Protein AF-A0A8D8KVS3-F1 (afdb_monomer)

Radius of gyration: 16.97 Å; Cα contacts (8 Å, |Δi|>4): 76; c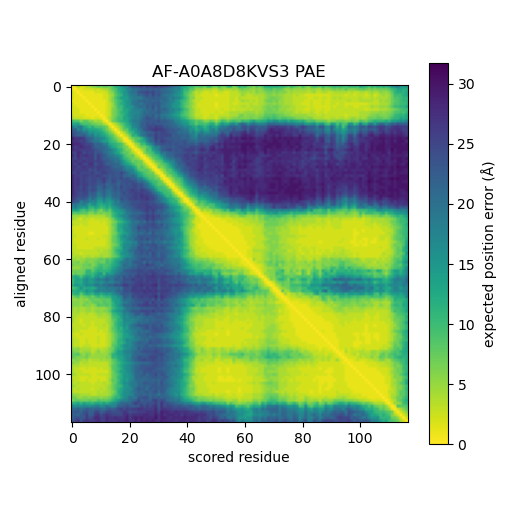hains: 1; bounding box: 50×28×35 Å

Sequence (117 aa):
RALFTDTLNKATQGYIAHTPLRMITSLTLKSKDAQSRLTRPDEGPAHKALLLLMVRLIHADPMLLLNSLGKAGHEVQSSTLELINGLVSLVHQPTMPDVAQEAMEALLALHSPDKIE

Organism: Culex pipiens (NCBI:txid7175)

Mean predicted aligned error: 12.6 Å

Structure (mmCIF, N/CA/C/O backbone):
data_AF-A0A8D8KVS3-F1
#
_entry.id   AF-A0A8D8KVS3-F1
#
loop_
_atom_site.group_PDB
_atom_site.id
_atom_site.type_symbol
_atom_site.label_atom_id
_atom_site.label_alt_id
_atom_site.label_comp_id
_atom_site.label_asym_id
_atom_site.label_entity_id
_atom_site.label_seq_id
_atom_site.pdbx_PDB_ins_code
_atom_site.Cartn_x
_atom_site.Cartn_y
_atom_site.Cartn_z
_atom_site.occupancy
_atom_site.B_iso_or_equiv
_atom_site.auth_seq_id
_atom_site.auth_comp_id
_atom_site.auth_asym_id
_atom_site.auth_atom_id
_atom_site.pdbx_PDB_model_num
ATOM 1 N N . ARG A 1 1 ? 1.134 -4.647 9.163 1.00 69.19 1 ARG A N 1
ATOM 2 C CA . ARG A 1 1 ? 1.734 -3.292 9.050 1.00 69.19 1 ARG A CA 1
ATOM 3 C C . ARG A 1 1 ? 3.177 -3.320 8.540 1.00 69.19 1 ARG A C 1
ATOM 5 O O . ARG A 1 1 ? 3.366 -2.986 7.385 1.00 69.19 1 ARG A O 1
ATOM 12 N N . ALA A 1 2 ? 4.168 -3.783 9.318 1.00 77.12 2 ALA A N 1
ATOM 13 C CA . ALA A 1 2 ? 5.589 -3.732 8.922 1.00 77.12 2 ALA A CA 1
ATOM 14 C C . ALA A 1 2 ? 5.891 -4.375 7.554 1.00 77.12 2 ALA A C 1
ATOM 16 O O . ALA A 1 2 ? 6.601 -3.785 6.750 1.00 77.12 2 ALA A O 1
ATOM 17 N N . LEU A 1 3 ? 5.277 -5.528 7.262 1.00 83.81 3 LEU A N 1
ATOM 18 C CA . LEU A 1 3 ? 5.422 -6.210 5.972 1.00 83.81 3 LEU A CA 1
ATOM 19 C C . LEU A 1 3 ? 4.944 -5.357 4.786 1.00 83.81 3 LEU A C 1
ATOM 21 O O . LEU A 1 3 ? 5.575 -5.366 3.737 1.00 83.81 3 LEU A O 1
ATOM 25 N N . PHE A 1 4 ? 3.850 -4.609 4.953 1.00 84.62 4 PHE A N 1
ATOM 26 C CA . PHE A 1 4 ? 3.303 -3.760 3.893 1.00 84.62 4 PHE A CA 1
ATOM 27 C C . PHE A 1 4 ? 4.261 -2.608 3.593 1.00 84.62 4 PHE A C 1
ATOM 29 O O . PHE A 1 4 ? 4.645 -2.411 2.447 1.00 84.62 4 PHE A O 1
ATOM 36 N N . THR A 1 5 ? 4.716 -1.906 4.633 1.00 84.44 5 THR A N 1
ATOM 37 C CA . THR A 1 5 ? 5.677 -0.804 4.506 1.00 84.44 5 THR A CA 1
ATOM 38 C C . THR A 1 5 ? 7.014 -1.273 3.927 1.00 84.44 5 THR A C 1
ATOM 40 O O . THR A 1 5 ? 7.584 -0.604 3.070 1.00 84.44 5 THR A O 1
ATOM 43 N N . ASP A 1 6 ? 7.517 -2.431 4.357 1.00 85.44 6 ASP A N 1
ATOM 44 C CA . ASP A 1 6 ? 8.755 -3.013 3.834 1.00 85.44 6 ASP A CA 1
ATOM 45 C C . ASP A 1 6 ? 8.617 -3.410 2.354 1.00 85.44 6 ASP A C 1
ATOM 47 O O . ASP A 1 6 ? 9.460 -3.040 1.537 1.00 85.44 6 ASP A O 1
ATOM 51 N N . THR A 1 7 ? 7.512 -4.064 1.982 1.00 86.19 7 THR A N 1
ATOM 52 C CA . THR A 1 7 ? 7.235 -4.448 0.588 1.00 86.19 7 THR A CA 1
ATOM 53 C C . THR A 1 7 ? 7.063 -3.220 -0.303 1.00 86.19 7 THR A C 1
ATOM 55 O O . THR A 1 7 ? 7.649 -3.168 -1.383 1.00 86.19 7 THR A O 1
ATOM 58 N N . LEU A 1 8 ? 6.334 -2.201 0.164 1.00 85.50 8 LEU A N 1
ATOM 59 C CA . LEU A 1 8 ? 6.196 -0.907 -0.506 1.00 85.50 8 LEU A CA 1
ATOM 60 C C . LEU A 1 8 ? 7.569 -0.274 -0.763 1.00 85.50 8 LEU A C 1
ATOM 62 O O . LEU A 1 8 ? 7.895 0.076 -1.897 1.00 85.50 8 LEU A O 1
ATOM 66 N N . ASN A 1 9 ? 8.415 -0.183 0.264 1.00 86.69 9 ASN A N 1
ATOM 67 C CA . ASN A 1 9 ? 9.759 0.375 0.134 1.00 86.69 9 ASN A CA 1
ATOM 68 C C . ASN A 1 9 ? 10.620 -0.419 -0.857 1.00 86.69 9 ASN A C 1
ATOM 70 O O . ASN A 1 9 ? 11.321 0.174 -1.669 1.00 86.69 9 ASN A O 1
ATOM 74 N N . LYS A 1 10 ? 10.563 -1.753 -0.849 1.00 85.94 10 LYS A N 1
ATOM 75 C CA . LYS A 1 10 ? 11.339 -2.581 -1.789 1.00 85.94 10 LYS A CA 1
ATOM 76 C C . LYS A 1 10 ? 10.825 -2.490 -3.226 1.00 85.94 10 LYS A C 1
ATOM 78 O O . LYS A 1 10 ? 11.629 -2.368 -4.147 1.00 85.94 10 LYS A O 1
ATOM 83 N N . ALA A 1 11 ? 9.506 -2.482 -3.421 1.00 81.19 11 ALA A N 1
ATOM 84 C CA . ALA A 1 11 ? 8.879 -2.339 -4.736 1.00 81.19 11 ALA A CA 1
ATOM 85 C C . ALA A 1 11 ? 9.176 -0.971 -5.379 1.00 81.19 11 ALA A C 1
ATOM 87 O O . ALA A 1 11 ? 9.257 -0.860 -6.603 1.00 81.19 11 ALA A O 1
ATOM 88 N N . THR A 1 12 ? 9.383 0.062 -4.556 1.00 79.88 12 THR A N 1
ATOM 89 C CA . THR A 1 12 ? 9.726 1.422 -4.997 1.00 79.88 12 THR A CA 1
ATOM 90 C C . THR A 1 12 ? 11.239 1.657 -5.114 1.00 79.88 12 THR A C 1
ATOM 92 O O . THR A 1 12 ? 11.674 2.417 -5.980 1.00 79.88 12 THR A O 1
ATOM 95 N N . GLN A 1 13 ? 12.069 0.956 -4.330 1.00 72.38 13 GLN A N 1
ATOM 96 C CA . GLN A 1 13 ? 13.537 1.058 -4.359 1.00 72.38 13 GLN A CA 1
ATOM 97 C C . GLN A 1 13 ? 14.176 0.641 -5.689 1.00 72.38 13 GLN A C 1
ATOM 99 O O . GLN A 1 13 ? 15.222 1.190 -6.037 1.00 72.38 13 GLN A O 1
ATOM 104 N N . GLY A 1 14 ? 13.546 -0.244 -6.471 1.00 59.78 14 GLY A N 1
ATOM 105 C CA . GLY A 1 14 ? 14.016 -0.597 -7.820 1.00 59.78 14 GLY A CA 1
ATOM 106 C C . GLY A 1 14 ? 14.124 0.599 -8.781 1.00 59.78 14 GLY A C 1
ATOM 107 O O . GLY A 1 14 ? 14.815 0.519 -9.790 1.00 59.78 14 GLY A O 1
ATOM 108 N N . TYR A 1 15 ? 13.488 1.729 -8.452 1.00 51.50 15 TYR A N 1
ATOM 109 C CA . TYR A 1 15 ? 13.544 2.977 -9.216 1.00 51.50 15 TYR A CA 1
ATOM 110 C C . TYR A 1 15 ? 14.625 3.959 -8.716 1.00 51.50 15 TYR A C 1
ATOM 112 O O . TYR A 1 15 ? 15.167 4.752 -9.487 1.00 51.50 15 TYR A O 1
ATOM 120 N N . ILE A 1 16 ? 14.996 3.895 -7.431 1.00 47.84 16 ILE A N 1
ATOM 121 C CA . ILE A 1 16 ? 15.901 4.873 -6.793 1.00 47.84 16 ILE A CA 1
ATOM 122 C C . ILE A 1 16 ? 17.367 4.669 -7.228 1.00 47.84 16 ILE A C 1
ATOM 124 O O . ILE A 1 16 ? 18.187 5.573 -7.091 1.00 47.84 16 ILE A O 1
ATOM 128 N N . ALA A 1 17 ? 17.702 3.534 -7.851 1.00 44.06 17 ALA A N 1
ATOM 129 C CA . ALA A 1 17 ? 19.046 3.273 -8.372 1.00 44.06 17 ALA A CA 1
ATOM 130 C C . ALA A 1 17 ? 19.480 4.208 -9.527 1.00 44.06 17 ALA A C 1
ATOM 132 O O . ALA A 1 17 ? 20.671 4.268 -9.828 1.00 44.06 17 ALA A O 1
ATOM 133 N N . HIS A 1 18 ? 18.560 4.960 -10.151 1.00 42.38 18 HIS A N 1
ATOM 134 C CA . HIS A 1 18 ? 18.868 5.795 -11.323 1.00 42.38 18 HIS A CA 1
ATOM 135 C C . HIS A 1 18 ? 18.574 7.293 -11.183 1.00 42.38 18 HIS A C 1
ATOM 137 O O . HIS A 1 18 ? 18.661 8.011 -12.176 1.00 42.38 18 HIS A O 1
ATOM 143 N N . THR A 1 19 ? 18.306 7.813 -9.979 1.00 34.62 19 THR A N 1
ATOM 144 C CA . THR A 1 19 ? 18.176 9.273 -9.803 1.00 34.62 19 THR A CA 1
ATOM 145 C C . THR A 1 19 ? 19.326 9.813 -8.950 1.00 34.62 19 THR A C 1
ATOM 147 O O . THR A 1 19 ? 19.287 9.668 -7.728 1.00 34.62 19 THR A O 1
ATOM 150 N N . PRO A 1 20 ? 20.360 10.455 -9.529 1.00 44.62 20 PRO A N 1
ATOM 151 C CA . PRO A 1 20 ? 21.383 11.122 -8.742 1.00 44.62 20 PRO A CA 1
ATOM 152 C C . PRO A 1 20 ? 20.841 12.482 -8.298 1.00 44.62 20 PRO A C 1
ATOM 154 O O . PRO A 1 20 ? 21.242 13.508 -8.835 1.00 44.62 20 PRO A O 1
ATOM 157 N N . LEU A 1 21 ? 19.900 12.527 -7.350 1.00 43.59 21 LEU A N 1
ATOM 158 C CA . LEU A 1 21 ? 19.459 13.805 -6.796 1.00 43.59 21 LEU A CA 1
ATOM 159 C C . LEU A 1 21 ? 19.287 13.782 -5.279 1.00 43.59 21 LEU A C 1
ATOM 161 O O . LEU A 1 21 ? 18.404 13.138 -4.725 1.00 43.59 21 LEU A O 1
ATOM 165 N N . ARG A 1 22 ? 20.129 14.637 -4.684 1.00 42.03 22 ARG A N 1
ATOM 166 C CA . ARG A 1 22 ? 20.227 15.096 -3.295 1.00 42.03 22 ARG A CA 1
ATOM 167 C C . ARG A 1 22 ? 20.959 14.156 -2.341 1.00 42.03 22 ARG A C 1
ATOM 169 O O . ARG A 1 22 ? 20.378 13.411 -1.564 1.00 42.03 22 ARG A O 1
ATOM 176 N N . MET A 1 23 ? 22.286 14.331 -2.341 1.00 39.56 23 MET A N 1
ATOM 177 C CA . MET A 1 23 ? 23.094 14.227 -1.126 1.00 39.56 23 MET A CA 1
ATOM 178 C C . MET A 1 23 ? 22.387 14.971 0.010 1.00 39.56 23 MET A C 1
ATOM 180 O O . MET A 1 23 ? 22.253 16.193 -0.038 1.00 39.56 23 MET A O 1
ATOM 184 N N . ILE A 1 24 ? 21.978 14.236 1.035 1.00 46.53 24 ILE A N 1
ATOM 185 C CA . ILE A 1 24 ? 21.757 14.799 2.359 1.00 46.53 24 ILE A CA 1
ATOM 186 C C . ILE A 1 24 ? 22.814 14.145 3.241 1.00 46.53 24 ILE A C 1
ATOM 188 O O . ILE A 1 24 ? 22.778 12.943 3.499 1.00 46.53 24 ILE A O 1
ATOM 192 N N . THR A 1 25 ? 23.822 14.923 3.621 1.00 36.91 25 THR A N 1
ATOM 193 C CA . THR A 1 25 ? 24.892 14.492 4.519 1.00 36.91 25 THR A CA 1
ATOM 194 C C . THR A 1 25 ? 24.325 14.425 5.936 1.00 36.91 25 THR A C 1
ATOM 196 O O . THR A 1 25 ? 24.315 15.422 6.651 1.00 36.91 25 THR A O 1
ATOM 199 N N . SER A 1 26 ? 23.812 13.265 6.344 1.00 39.84 26 SER A N 1
ATOM 200 C CA . SER A 1 26 ? 23.397 13.022 7.729 1.00 39.84 26 SER A CA 1
ATOM 201 C C . SER A 1 26 ? 24.541 12.370 8.508 1.00 39.84 26 SER A C 1
ATOM 203 O O . SER A 1 26 ? 25.033 11.299 8.152 1.00 39.84 26 SER A O 1
ATOM 205 N N . LEU A 1 27 ? 24.983 13.041 9.571 1.00 31.72 27 LEU A N 1
ATOM 206 C CA . LEU A 1 27 ? 26.026 12.576 10.480 1.00 31.72 27 LEU A CA 1
ATOM 207 C C . LEU A 1 27 ? 25.498 11.460 11.409 1.00 31.72 27 LEU A C 1
ATOM 209 O O . LEU A 1 27 ? 24.624 11.694 12.233 1.00 31.72 27 LEU A O 1
ATOM 213 N N . THR A 1 28 ? 26.102 10.275 11.256 1.00 41.69 28 THR A N 1
ATOM 214 C CA . THR A 1 28 ? 26.378 9.194 12.235 1.00 41.69 28 THR A CA 1
ATOM 215 C C . THR A 1 28 ? 25.251 8.558 13.065 1.00 41.69 28 THR A C 1
ATOM 217 O O . THR A 1 28 ? 24.704 9.189 13.955 1.00 41.69 28 THR A O 1
ATOM 220 N N . LEU A 1 29 ? 25.106 7.229 12.934 1.00 31.02 29 LEU A N 1
ATOM 221 C CA . LEU A 1 29 ? 25.323 6.235 14.006 1.00 31.02 29 LEU A CA 1
ATOM 222 C C . LEU A 1 29 ? 25.604 4.867 13.347 1.00 31.02 29 LEU A C 1
ATOM 224 O O . LEU A 1 29 ? 24.849 4.402 12.498 1.00 31.02 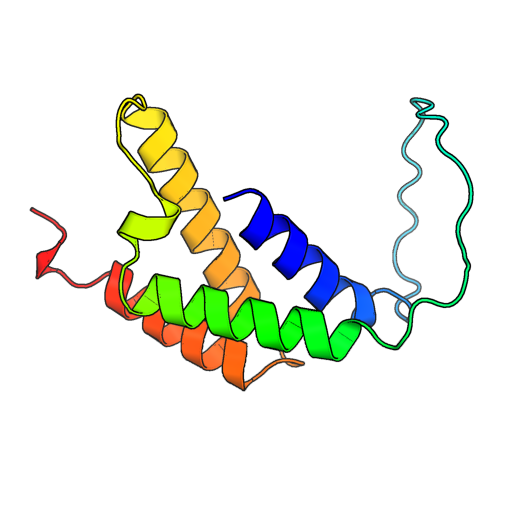29 LEU A O 1
ATOM 228 N N . LYS A 1 30 ? 26.744 4.248 13.680 1.00 38.44 30 LYS A N 1
ATOM 229 C CA . LYS A 1 30 ? 27.172 2.947 13.143 1.00 38.44 30 LYS A CA 1
ATOM 230 C C . LYS A 1 30 ? 26.178 1.851 13.543 1.00 38.44 30 LYS A C 1
ATOM 232 O O . LYS A 1 30 ? 26.155 1.472 14.708 1.00 38.44 30 LYS A O 1
ATOM 237 N N . SER A 1 31 ? 25.487 1.263 12.569 1.00 32.56 31 SER A N 1
ATOM 238 C CA . SER A 1 31 ? 25.086 -0.142 12.653 1.00 32.56 31 SER A CA 1
ATOM 239 C C . SER A 1 31 ? 25.961 -0.929 11.686 1.00 32.56 31 SER A C 1
ATOM 241 O O . SER A 1 31 ? 25.939 -0.715 10.473 1.00 32.56 31 SER A O 1
ATOM 243 N N . LYS A 1 32 ? 26.844 -1.747 12.253 1.00 46.12 32 LYS A N 1
ATOM 244 C CA . LYS A 1 32 ? 27.679 -2.691 11.525 1.00 46.12 32 LYS A CA 1
ATOM 245 C C . LYS A 1 32 ? 26.815 -3.916 11.289 1.00 46.12 32 LYS A C 1
ATOM 247 O O . LYS A 1 32 ? 26.686 -4.705 12.208 1.00 46.12 32 LYS A O 1
ATOM 252 N N . ASP A 1 33 ? 26.318 -4.080 10.071 1.00 37.59 33 ASP A N 1
ATOM 253 C CA . ASP A 1 33 ? 26.081 -5.408 9.526 1.00 37.59 33 ASP A CA 1
ATOM 254 C C . ASP A 1 33 ? 26.454 -5.472 8.051 1.00 37.59 33 ASP A C 1
ATOM 256 O O . ASP A 1 33 ? 26.347 -4.522 7.274 1.00 37.59 33 ASP A O 1
ATOM 260 N N . ALA A 1 34 ? 27.043 -6.613 7.744 1.00 36.69 34 ALA A N 1
ATOM 261 C CA . ALA A 1 34 ? 27.853 -6.911 6.595 1.00 36.69 34 ALA A CA 1
ATOM 262 C C . ALA A 1 34 ? 27.068 -6.877 5.275 1.00 36.69 34 ALA A C 1
ATOM 264 O O . ALA A 1 34 ? 26.007 -7.471 5.126 1.00 36.69 34 ALA A O 1
ATOM 265 N N . GLN A 1 35 ? 27.662 -6.215 4.283 1.00 43.66 35 GLN A N 1
ATOM 266 C CA . GLN A 1 35 ? 28.065 -6.853 3.029 1.00 43.66 35 GLN A CA 1
ATOM 267 C C . GLN A 1 35 ? 27.172 -8.021 2.559 1.00 43.66 35 GLN A C 1
ATOM 269 O O . GLN A 1 35 ? 27.416 -9.175 2.886 1.00 43.66 35 GLN A O 1
ATOM 274 N N . SER A 1 36 ? 26.217 -7.735 1.674 1.00 39.09 36 SER A N 1
ATOM 275 C CA . SER A 1 36 ? 25.871 -8.679 0.607 1.00 39.09 36 SER A CA 1
ATOM 276 C C . SER A 1 36 ? 25.297 -7.934 -0.595 1.00 39.09 36 SER A C 1
ATOM 278 O O . SER A 1 36 ? 24.096 -7.900 -0.846 1.00 39.09 36 SER A O 1
ATOM 280 N N . ARG A 1 37 ? 26.207 -7.314 -1.358 1.0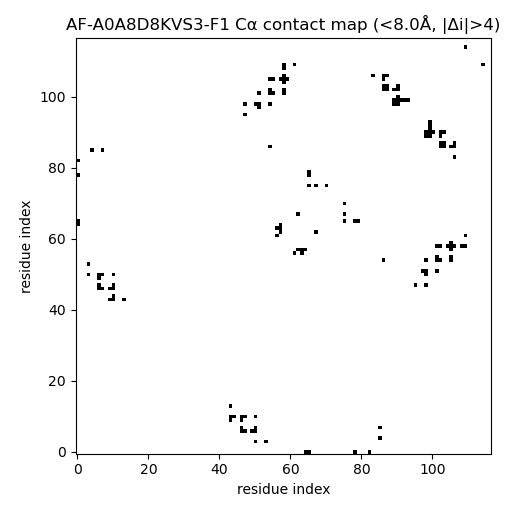0 42.09 37 ARG A N 1
ATOM 281 C CA . ARG A 1 37 ? 26.017 -7.024 -2.787 1.00 42.09 37 ARG A CA 1
ATOM 282 C C . ARG A 1 37 ? 26.225 -8.313 -3.596 1.00 42.09 37 ARG A C 1
ATOM 284 O O . ARG A 1 37 ? 27.041 -8.345 -4.509 1.00 42.09 37 ARG A O 1
ATOM 291 N N . LEU A 1 38 ? 25.547 -9.390 -3.210 1.00 35.66 38 LEU A N 1
ATOM 292 C CA . LEU A 1 38 ? 25.510 -10.626 -3.976 1.00 35.66 38 LEU A CA 1
ATOM 293 C C . LEU A 1 38 ? 24.170 -10.632 -4.700 1.00 35.66 38 LEU A C 1
ATOM 295 O O . LEU A 1 38 ? 23.138 -10.771 -4.049 1.00 35.66 38 LEU A O 1
ATOM 299 N N . THR A 1 39 ? 24.217 -10.363 -6.007 1.00 40.41 39 THR A N 1
ATOM 300 C CA . THR A 1 39 ? 23.248 -10.795 -7.031 1.00 40.41 39 THR A CA 1
ATOM 301 C C . THR A 1 39 ? 22.044 -11.538 -6.459 1.00 40.41 39 THR A C 1
ATOM 303 O O . THR A 1 39 ? 22.020 -12.767 -6.415 1.00 40.41 39 THR A O 1
ATOM 306 N N . ARG A 1 40 ? 21.046 -10.785 -5.990 1.00 46.31 40 ARG A N 1
ATOM 307 C CA . ARG A 1 40 ? 19.706 -11.336 -5.821 1.00 46.31 40 ARG A CA 1
ATOM 308 C C . ARG A 1 40 ? 19.115 -11.40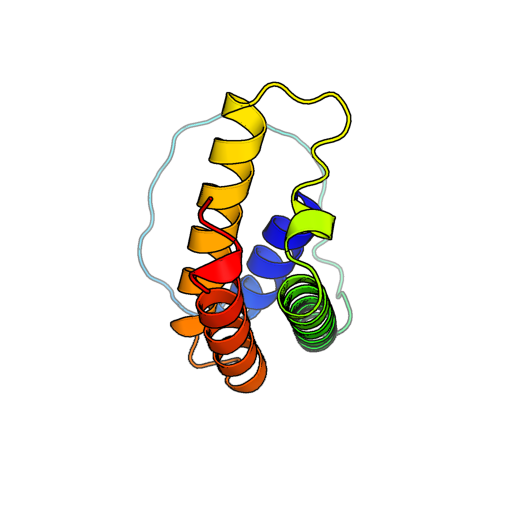1 -7.232 1.00 46.31 40 ARG A C 1
ATOM 310 O O . ARG A 1 40 ? 19.394 -10.480 -8.008 1.00 46.31 40 ARG A O 1
ATOM 317 N N . PRO A 1 41 ? 18.387 -12.468 -7.602 1.00 42.91 41 PRO A N 1
ATOM 318 C CA . PRO A 1 41 ? 17.635 -12.475 -8.857 1.00 42.91 41 PRO A CA 1
ATOM 319 C C . PRO A 1 41 ? 16.761 -11.215 -8.893 1.00 42.91 41 PRO A C 1
ATOM 321 O O . PRO A 1 41 ? 16.570 -10.590 -7.858 1.00 42.91 41 PRO A O 1
ATOM 324 N N . ASP A 1 42 ? 16.310 -10.767 -10.058 1.00 53.44 42 ASP A N 1
ATOM 325 C CA . ASP A 1 42 ? 15.454 -9.583 -10.168 1.00 53.44 42 ASP A CA 1
ATOM 326 C C . ASP A 1 42 ? 14.198 -9.755 -9.286 1.00 53.44 42 ASP A C 1
ATOM 328 O O . ASP A 1 42 ? 13.196 -10.337 -9.682 1.00 53.44 42 ASP A O 1
ATOM 332 N N . GLU A 1 43 ? 14.296 -9.332 -8.025 1.00 58.56 43 GLU A N 1
ATOM 333 C CA . GLU A 1 43 ? 13.254 -9.467 -7.014 1.00 58.56 43 GLU A CA 1
ATOM 334 C C . GLU A 1 43 ? 12.214 -8.352 -7.204 1.00 58.56 43 GLU A C 1
ATOM 336 O O . GLU A 1 43 ? 11.142 -8.394 -6.603 1.00 58.56 43 GLU A O 1
ATOM 341 N N . GLY A 1 44 ? 12.512 -7.339 -8.030 1.00 68.12 44 GLY A N 1
ATOM 342 C CA . GLY A 1 44 ? 11.632 -6.208 -8.309 1.00 68.12 44 GLY A CA 1
ATOM 343 C C . GLY A 1 44 ? 10.219 -6.654 -8.702 1.00 68.12 44 GLY A C 1
ATOM 344 O O . GLY A 1 44 ? 9.268 -6.271 -8.020 1.00 68.12 44 GLY A O 1
ATOM 345 N N . PRO A 1 45 ? 10.051 -7.512 -9.725 1.00 74.31 45 PRO A N 1
ATOM 346 C CA . PRO A 1 45 ? 8.757 -8.067 -10.119 1.00 74.31 45 PRO A CA 1
ATOM 347 C C . PRO A 1 45 ? 8.034 -8.828 -9.000 1.00 74.31 45 PRO A C 1
ATOM 349 O O . PRO A 1 45 ? 6.823 -8.674 -8.845 1.00 74.31 45 PRO A O 1
ATOM 352 N N . ALA A 1 46 ? 8.757 -9.601 -8.182 1.00 80.31 46 ALA A N 1
ATOM 353 C CA . ALA A 1 46 ? 8.171 -10.371 -7.083 1.00 80.31 46 ALA A CA 1
ATOM 354 C C . ALA A 1 46 ? 7.612 -9.463 -5.975 1.00 80.31 46 ALA A C 1
ATOM 356 O O . ALA A 1 46 ? 6.507 -9.693 -5.484 1.00 80.31 46 ALA A O 1
ATOM 357 N N . HIS A 1 47 ? 8.322 -8.382 -5.636 1.00 84.25 47 HIS A N 1
ATOM 358 C CA . HIS A 1 47 ? 7.851 -7.397 -4.658 1.00 84.25 47 HIS A CA 1
ATOM 359 C C . HIS A 1 47 ? 6.625 -6.635 -5.164 1.00 84.25 47 HIS A C 1
ATOM 361 O O . HIS A 1 47 ? 5.712 -6.377 -4.385 1.00 84.25 47 HIS A O 1
ATOM 367 N N . LYS A 1 48 ? 6.564 -6.319 -6.466 1.00 86.62 48 LYS A N 1
ATOM 368 C CA . LYS A 1 48 ? 5.378 -5.703 -7.082 1.00 86.62 48 LYS A CA 1
ATOM 369 C C . LYS A 1 48 ? 4.165 -6.634 -7.044 1.00 86.62 48 LYS A C 1
ATOM 371 O O . LYS A 1 48 ? 3.076 -6.197 -6.6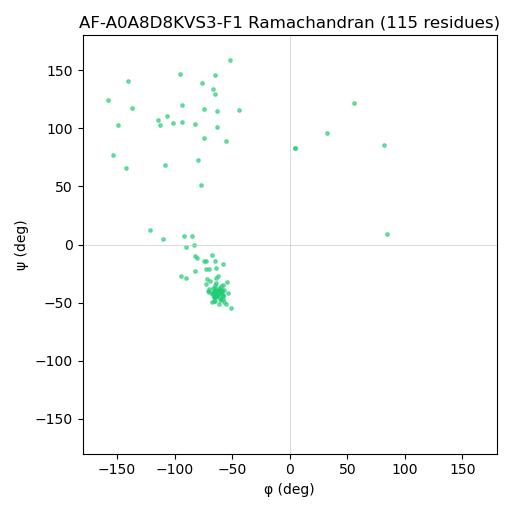89 1.00 86.62 48 LYS A O 1
ATOM 376 N N . ALA A 1 49 ? 4.357 -7.914 -7.364 1.00 87.06 49 ALA A N 1
ATOM 377 C CA . ALA A 1 49 ? 3.292 -8.914 -7.307 1.00 87.06 49 ALA A CA 1
ATOM 378 C C . ALA A 1 49 ? 2.783 -9.123 -5.871 1.00 87.06 49 ALA A C 1
ATOM 380 O O . ALA A 1 49 ? 1.574 -9.137 -5.640 1.00 87.06 49 ALA A O 1
ATOM 381 N N . LEU A 1 50 ? 3.692 -9.218 -4.895 1.00 90.50 50 LEU A N 1
ATOM 382 C CA . LEU A 1 50 ? 3.329 -9.307 -3.481 1.00 90.50 50 LEU A CA 1
ATOM 383 C C . LEU A 1 50 ? 2.555 -8.065 -3.029 1.00 90.50 50 LEU A C 1
ATOM 385 O O . LEU A 1 50 ? 1.508 -8.191 -2.403 1.00 90.50 50 LEU A O 1
ATOM 389 N N . LEU A 1 51 ? 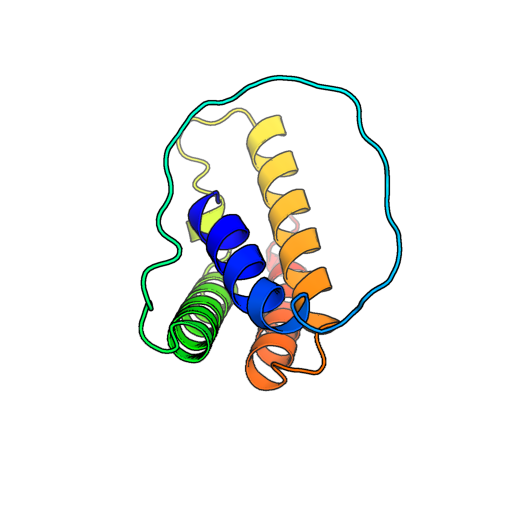3.041 -6.876 -3.382 1.00 90.62 51 LEU A N 1
ATOM 390 C CA . LEU A 1 51 ? 2.390 -5.612 -3.061 1.00 90.62 51 LEU A CA 1
ATOM 391 C C . LEU A 1 51 ? 0.964 -5.554 -3.623 1.00 90.62 51 LEU A C 1
ATOM 393 O O . LEU A 1 51 ? 0.050 -5.204 -2.885 1.00 90.62 51 LEU A O 1
ATOM 397 N N . LEU A 1 52 ? 0.755 -5.969 -4.876 1.00 90.25 52 LEU A N 1
ATOM 398 C CA . LEU A 1 52 ? -0.578 -6.050 -5.478 1.00 90.25 52 LEU A CA 1
ATOM 399 C C . LEU A 1 52 ? -1.512 -6.970 -4.679 1.00 90.25 52 LEU A C 1
ATOM 401 O O . LEU A 1 52 ? -2.641 -6.592 -4.376 1.00 90.25 52 LEU A O 1
ATOM 405 N N . LEU A 1 53 ? -1.042 -8.163 -4.299 1.00 90.81 53 LEU A N 1
ATOM 406 C CA . LEU A 1 53 ? -1.826 -9.099 -3.488 1.00 90.81 53 LEU A CA 1
ATOM 407 C C . LEU A 1 53 ? -2.168 -8.518 -2.112 1.00 90.81 53 LEU A C 1
ATOM 409 O O . LEU A 1 53 ? -3.285 -8.696 -1.632 1.00 90.81 53 LEU A O 1
ATOM 413 N N . MET A 1 54 ? -1.234 -7.797 -1.489 1.00 89.81 54 MET A N 1
ATOM 414 C CA . MET A 1 54 ? -1.486 -7.121 -0.217 1.00 89.81 54 MET A CA 1
ATOM 415 C C . MET A 1 54 ? -2.542 -6.023 -0.363 1.00 89.81 54 MET A C 1
ATOM 417 O O . MET A 1 54 ? -3.430 -5.946 0.477 1.00 89.81 54 MET A O 1
ATOM 421 N N . VAL A 1 55 ? -2.485 -5.208 -1.421 1.00 90.75 55 VAL A N 1
ATOM 422 C CA . VAL A 1 55 ? -3.483 -4.152 -1.665 1.00 90.75 55 VAL A CA 1
ATOM 423 C C . VAL A 1 55 ? -4.864 -4.750 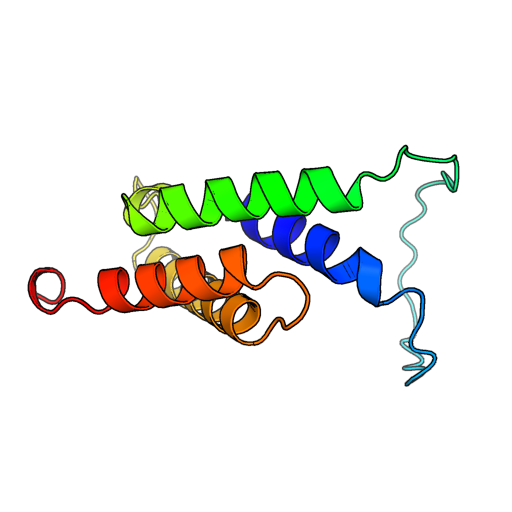-1.936 1.00 90.75 55 VAL A C 1
ATOM 425 O O . VAL A 1 55 ? -5.834 -4.297 -1.338 1.00 90.75 55 VAL A O 1
ATOM 428 N N . ARG A 1 56 ? -4.955 -5.833 -2.716 1.00 90.81 56 ARG A N 1
ATOM 429 C CA . ARG A 1 56 ? -6.210 -6.583 -2.916 1.00 90.81 56 ARG A CA 1
ATOM 430 C C . ARG A 1 56 ? -6.794 -7.124 -1.621 1.00 90.81 56 ARG A C 1
ATOM 432 O O . ARG A 1 56 ? -7.999 -7.066 -1.408 1.00 90.81 56 ARG A O 1
ATOM 439 N N . LEU A 1 57 ? -5.941 -7.646 -0.744 1.00 88.75 57 LEU A N 1
ATOM 440 C CA . LEU A 1 57 ? -6.376 -8.140 0.557 1.00 88.75 57 LEU A CA 1
ATOM 441 C C . LEU A 1 57 ? -6.924 -7.003 1.433 1.00 88.75 57 LEU A C 1
ATOM 443 O O . LEU A 1 57 ? -7.930 -7.192 2.105 1.00 88.75 57 LEU A O 1
ATOM 447 N N . ILE A 1 58 ? -6.291 -5.827 1.393 1.00 86.56 58 ILE A N 1
ATOM 448 C CA . ILE A 1 58 ? -6.738 -4.619 2.107 1.00 86.56 58 ILE A CA 1
ATOM 449 C C . ILE A 1 58 ? -8.062 -4.103 1.547 1.00 86.56 58 ILE A C 1
ATOM 451 O O . ILE A 1 58 ? -8.931 -3.707 2.315 1.00 86.56 58 ILE A O 1
ATOM 455 N N . HIS A 1 59 ? -8.214 -4.105 0.223 1.00 87.25 59 HIS A N 1
ATOM 456 C CA . HIS A 1 59 ? -9.463 -3.751 -0.442 1.00 87.25 59 HIS A CA 1
ATOM 457 C C . HIS A 1 59 ? -10.595 -4.688 0.004 1.00 87.25 59 HIS A C 1
ATOM 459 O O . HIS A 1 59 ? -11.659 -4.217 0.403 1.00 87.25 59 HIS A O 1
ATOM 465 N N . ALA A 1 60 ? -10.348 -6.002 0.011 1.00 86.94 60 ALA A N 1
ATOM 466 C CA . ALA A 1 60 ? -11.328 -6.993 0.446 1.00 86.94 60 ALA A CA 1
ATOM 467 C C . ALA A 1 60 ? -11.692 -6.856 1.936 1.00 86.94 60 ALA A C 1
ATOM 469 O O . ALA A 1 60 ? -12.868 -6.935 2.290 1.00 86.94 60 ALA A O 1
ATOM 470 N N . ASP A 1 61 ? -10.701 -6.642 2.807 1.00 83.31 61 ASP A N 1
ATOM 471 C CA . ASP A 1 61 ? -10.918 -6.395 4.231 1.00 83.31 61 ASP A CA 1
ATOM 472 C C . ASP A 1 61 ? -9.835 -5.477 4.842 1.00 83.31 61 ASP A C 1
ATOM 474 O O . ASP A 1 61 ? -8.733 -5.930 5.183 1.00 83.31 61 ASP A O 1
ATOM 478 N N . PRO A 1 62 ? -10.141 -4.186 5.071 1.00 73.44 62 PRO A N 1
ATOM 479 C CA . PRO A 1 62 ? -9.177 -3.253 5.642 1.00 73.44 62 PRO A CA 1
ATOM 480 C C . PRO A 1 62 ? -8.862 -3.539 7.119 1.00 73.44 62 PRO A C 1
ATOM 482 O O . PRO A 1 62 ? -7.792 -3.155 7.601 1.00 73.44 62 PRO A O 1
ATOM 485 N N . MET A 1 63 ? -9.736 -4.249 7.846 1.00 74.44 63 MET A N 1
ATOM 486 C CA . MET A 1 63 ? -9.511 -4.570 9.261 1.00 74.44 63 MET A CA 1
ATOM 487 C C . MET A 1 63 ? -8.428 -5.635 9.461 1.00 74.44 63 MET A C 1
ATOM 489 O O . MET A 1 63 ? -7.792 -5.677 10.519 1.00 74.44 63 MET A O 1
ATOM 493 N N . LEU A 1 64 ? -8.140 -6.432 8.429 1.00 71.25 64 LEU A N 1
ATOM 494 C CA . LEU A 1 64 ? -7.150 -7.507 8.459 1.00 71.25 64 LEU A CA 1
ATOM 495 C C . LEU A 1 64 ? -5.732 -6.981 8.738 1.00 71.25 64 LEU A C 1
ATOM 497 O O . LEU A 1 64 ? -4.988 -7.563 9.531 1.00 71.25 64 LEU A O 1
ATOM 501 N N . LEU A 1 65 ? -5.361 -5.833 8.157 1.00 69.06 65 LEU A N 1
ATOM 502 C CA . LEU A 1 65 ? -4.078 -5.184 8.461 1.00 69.06 65 LEU A CA 1
ATOM 503 C C . LEU A 1 65 ? -4.097 -4.342 9.736 1.00 69.06 65 LEU A C 1
ATOM 505 O O . LEU A 1 65 ? -3.026 -4.106 10.313 1.00 69.06 65 LEU A O 1
ATOM 509 N N . LEU A 1 66 ? -5.280 -3.904 10.166 1.00 68.25 66 LEU A N 1
ATOM 510 C CA . LEU A 1 66 ? -5.454 -3.077 11.354 1.00 68.25 66 LEU A CA 1
ATOM 511 C C . LEU A 1 66 ? -5.491 -3.878 12.652 1.00 68.25 66 LEU A C 1
ATOM 513 O O . LEU A 1 66 ? -5.376 -3.236 13.692 1.00 68.25 66 LEU A O 1
ATOM 517 N N . ASN A 1 67 ? -5.571 -5.222 12.590 1.00 64.19 67 ASN A N 1
ATOM 518 C CA . ASN A 1 67 ? -5.631 -6.172 13.715 1.00 64.19 67 ASN A CA 1
ATOM 519 C C . ASN A 1 67 ? -5.708 -5.466 15.077 1.00 64.19 67 ASN A C 1
ATOM 521 O O . ASN A 1 67 ? -4.678 -5.197 15.720 1.00 64.19 67 ASN A O 1
ATOM 525 N N . SER A 1 68 ? -6.939 -5.093 15.426 1.00 61.69 68 SER A N 1
ATOM 526 C CA . SER A 1 68 ? -7.297 -4.286 16.590 1.00 61.69 68 SER A CA 1
ATOM 527 C C . SER A 1 68 ? -7.408 -5.119 17.867 1.00 61.69 68 SER A C 1
ATOM 529 O O . SER A 1 68 ? -7.676 -4.562 18.930 1.00 61.69 68 SER A O 1
ATOM 531 N N . LEU A 1 69 ? -7.187 -6.439 17.790 1.00 58.97 69 LEU A N 1
ATOM 532 C CA . LEU A 1 69 ? -7.328 -7.348 18.921 1.00 58.97 69 LEU A CA 1
ATOM 533 C C . LEU A 1 69 ? -6.303 -6.989 20.014 1.00 58.97 69 LEU A C 1
ATOM 535 O O . LEU A 1 69 ? -5.118 -7.302 19.908 1.00 58.97 69 LEU A O 1
ATOM 539 N N . GLY A 1 70 ? -6.765 -6.287 21.051 1.00 60.47 70 GLY A N 1
ATOM 540 C CA . GLY A 1 70 ? -5.975 -5.923 22.231 1.00 60.47 70 GLY A CA 1
ATOM 541 C C . GLY A 1 70 ? -5.109 -4.660 22.124 1.00 60.47 70 GLY A C 1
ATOM 542 O O . GLY A 1 70 ? -4.318 -4.425 23.034 1.00 60.47 70 GLY A O 1
ATOM 543 N N . LYS A 1 71 ? -5.231 -3.844 21.065 1.00 66.56 71 LYS A N 1
ATOM 544 C CA . LYS A 1 71 ? -4.475 -2.577 20.930 1.00 66.56 71 LYS A CA 1
ATOM 545 C C . LYS A 1 71 ? -5.274 -1.371 21.414 1.00 66.56 71 LYS A C 1
ATOM 547 O O . LYS A 1 71 ? -6.492 -1.327 21.242 1.00 66.56 71 LYS A O 1
ATOM 552 N N . ALA A 1 72 ? -4.594 -0.371 21.976 1.00 68.12 72 ALA A N 1
ATOM 553 C CA . ALA A 1 72 ? -5.246 0.866 22.396 1.00 68.12 72 ALA A CA 1
ATOM 554 C C . ALA A 1 72 ? -5.807 1.626 21.178 1.00 68.12 72 ALA A C 1
ATOM 556 O O . ALA A 1 72 ? -5.197 1.634 20.107 1.00 68.12 72 ALA A O 1
ATOM 557 N N . GLY A 1 73 ? -6.947 2.311 21.330 1.00 69.00 73 GLY A N 1
ATOM 558 C CA . GLY A 1 73 ? -7.633 2.986 20.214 1.00 69.00 73 GLY A CA 1
ATOM 559 C C . GLY A 1 73 ? -6.753 3.973 19.429 1.00 69.00 73 GLY A C 1
ATOM 560 O O . GLY A 1 73 ? -6.871 4.071 18.210 1.00 69.00 73 GLY A O 1
ATOM 561 N N . HIS A 1 74 ? -5.800 4.634 20.095 1.00 72.75 74 HIS A N 1
ATOM 562 C CA . HIS A 1 74 ? -4.852 5.546 19.444 1.00 72.75 74 HIS A CA 1
ATOM 563 C C . HIS A 1 74 ? -3.843 4.818 18.529 1.00 72.75 74 HIS A C 1
ATOM 565 O O . HIS A 1 74 ? -3.428 5.353 17.502 1.00 72.75 74 HIS A O 1
ATOM 571 N N . GLU A 1 75 ? -3.461 3.578 18.851 1.00 75.50 75 GLU A N 1
ATOM 572 C CA . GLU A 1 75 ? -2.586 2.760 17.996 1.00 75.50 75 GLU A CA 1
ATOM 573 C C . GLU A 1 75 ? -3.322 2.259 16.751 1.00 75.50 75 GLU A C 1
ATOM 575 O O . GLU A 1 75 ? -2.729 2.145 15.673 1.00 75.50 75 GLU A O 1
ATOM 580 N N . VAL A 1 76 ? -4.620 1.978 16.896 1.00 74.69 76 VAL A N 1
ATOM 581 C CA . VAL A 1 76 ? -5.495 1.610 15.779 1.00 74.69 76 VAL A CA 1
ATOM 582 C C . VAL A 1 76 ? -5.635 2.796 14.827 1.00 74.69 76 VAL A C 1
ATOM 584 O O . VAL A 1 76 ? -5.373 2.637 13.640 1.00 74.69 76 VAL A O 1
ATOM 587 N N . GLN A 1 77 ? -5.919 3.998 15.340 1.00 77.94 77 GLN A N 1
ATOM 588 C CA . GLN A 1 77 ? -5.993 5.214 14.520 1.00 77.94 77 GLN A CA 1
ATOM 589 C C . GLN A 1 77 ? -4.672 5.533 13.805 1.00 77.94 77 GLN A C 1
ATOM 591 O O . GLN A 1 77 ? -4.686 5.798 12.604 1.00 77.94 77 GLN A O 1
ATOM 596 N N . SER A 1 78 ? -3.528 5.449 14.501 1.00 80.06 78 SER A N 1
ATOM 597 C CA . SER A 1 78 ? -2.207 5.622 13.870 1.00 80.06 78 SER A CA 1
ATOM 598 C C . SER A 1 78 ? -1.995 4.615 12.740 1.00 80.06 78 SER A C 1
ATOM 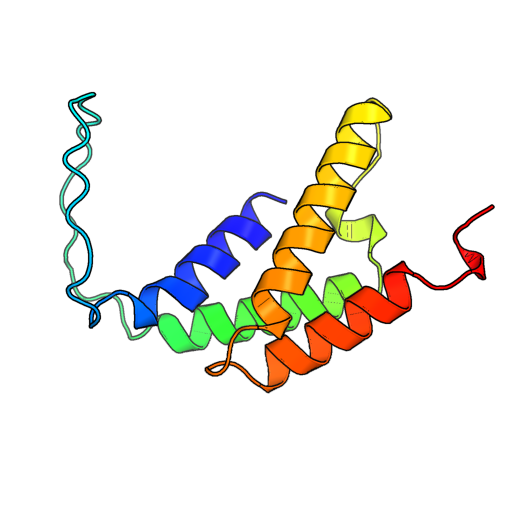600 O O . SER A 1 78 ? -1.565 4.983 11.650 1.00 80.06 78 SER A O 1
ATOM 602 N N . SER A 1 79 ? -2.363 3.351 12.969 1.00 80.38 79 SER A N 1
ATOM 603 C CA . SER A 1 79 ? -2.230 2.292 11.965 1.00 80.38 79 SER A CA 1
ATOM 604 C C . SER A 1 79 ? -3.125 2.534 10.748 1.00 80.38 79 SER A C 1
ATOM 606 O O . SER A 1 79 ? -2.691 2.281 9.625 1.00 80.38 79 SER A O 1
ATOM 608 N N . THR A 1 80 ? -4.339 3.052 10.950 1.00 82.94 80 THR A N 1
ATOM 609 C CA . THR A 1 80 ? -5.248 3.447 9.865 1.00 82.94 80 THR A CA 1
ATOM 610 C C . THR A 1 80 ? -4.664 4.590 9.048 1.00 82.94 80 THR A C 1
ATOM 612 O O . THR A 1 80 ? -4.654 4.526 7.822 1.00 82.94 80 THR A O 1
ATOM 615 N N . LEU A 1 81 ? -4.116 5.608 9.708 1.00 84.00 81 LEU A N 1
ATOM 616 C CA . LEU A 1 81 ? -3.537 6.764 9.031 1.00 84.00 81 LEU A CA 1
ATOM 617 C C . LEU A 1 81 ? -2.271 6.391 8.243 1.00 84.00 81 LEU A C 1
ATOM 619 O O . LEU A 1 81 ? -2.113 6.798 7.094 1.00 84.00 81 LEU A O 1
ATOM 623 N N . GLU A 1 82 ? -1.395 5.562 8.816 1.00 85.25 82 GLU A N 1
ATOM 624 C CA . GLU A 1 82 ? -0.224 5.011 8.120 1.00 85.25 82 GLU A CA 1
ATOM 625 C C . GLU A 1 82 ? -0.624 4.166 6.900 1.00 85.25 82 GLU A C 1
ATOM 627 O O . GLU A 1 82 ? 0.024 4.243 5.855 1.00 85.25 82 GLU A O 1
ATOM 632 N N . LEU A 1 83 ? -1.698 3.378 7.017 1.00 86.81 83 LEU A N 1
ATOM 633 C CA . LEU A 1 83 ? -2.230 2.573 5.921 1.00 86.81 83 LEU A CA 1
ATOM 634 C C . LEU A 1 83 ? -2.760 3.456 4.785 1.00 86.81 83 LEU A C 1
ATOM 636 O O . LEU A 1 83 ? -2.373 3.253 3.635 1.00 86.81 83 LEU A O 1
ATOM 640 N N . ILE A 1 84 ? -3.581 4.460 5.108 1.00 88.31 84 ILE A N 1
ATOM 641 C CA . ILE A 1 84 ? -4.101 5.433 4.137 1.00 88.31 84 ILE A CA 1
ATOM 642 C C . ILE A 1 84 ? -2.945 6.124 3.419 1.00 88.31 84 ILE A C 1
ATOM 644 O O . ILE A 1 84 ? -2.907 6.134 2.193 1.00 88.31 84 ILE A O 1
ATOM 648 N N . ASN A 1 85 ? -1.961 6.636 4.162 1.00 89.62 85 ASN A N 1
ATOM 649 C CA . ASN A 1 85 ? -0.803 7.307 3.574 1.00 89.62 85 ASN A CA 1
ATOM 650 C C . ASN A 1 85 ? -0.014 6.385 2.634 1.00 89.62 85 ASN A C 1
ATOM 652 O O . ASN A 1 85 ? 0.428 6.815 1.569 1.00 89.62 85 ASN A O 1
ATOM 656 N N . GLY A 1 86 ? 0.138 5.109 2.998 1.00 90.06 86 GLY A N 1
ATOM 657 C CA . GLY A 1 86 ? 0.782 4.115 2.145 1.00 90.06 86 GLY A CA 1
ATOM 658 C C . GLY A 1 86 ? 0.007 3.838 0.853 1.00 90.06 86 GLY A C 1
ATOM 659 O O . GLY A 1 86 ? 0.614 3.797 -0.215 1.00 90.06 86 GLY A O 1
ATOM 660 N N . LEU A 1 87 ? -1.322 3.710 0.921 1.00 91.00 87 LEU A N 1
ATOM 661 C CA . LEU A 1 87 ? -2.176 3.549 -0.263 1.00 91.00 87 LEU A CA 1
ATOM 662 C C . LEU A 1 87 ? -2.150 4.796 -1.155 1.00 91.00 87 LEU A C 1
ATOM 664 O O . LEU A 1 87 ? -1.981 4.683 -2.365 1.00 91.00 87 LEU A O 1
ATOM 668 N N . VAL A 1 88 ? -2.225 5.993 -0.569 1.00 90.69 88 VAL A N 1
ATOM 669 C CA . VAL A 1 88 ? -2.117 7.258 -1.312 1.00 90.69 88 VAL A CA 1
ATOM 670 C C . VAL A 1 88 ? -0.765 7.354 -2.022 1.00 90.69 88 VAL A C 1
ATOM 672 O O . VAL A 1 88 ? -0.715 7.759 -3.181 1.00 90.69 88 VAL A O 1
ATOM 675 N N . SER A 1 89 ? 0.333 6.931 -1.387 1.00 90.62 89 SER A N 1
ATOM 676 C CA . SER A 1 89 ? 1.644 6.875 -2.046 1.00 90.62 89 SER A CA 1
ATOM 677 C C . SER A 1 89 ? 1.644 5.955 -3.273 1.00 90.62 89 SER A C 1
ATOM 679 O O . SER A 1 89 ? 2.312 6.271 -4.254 1.00 90.62 89 SER A O 1
ATOM 681 N N . LEU A 1 90 ? 0.902 4.843 -3.237 1.00 90.75 90 LEU A N 1
ATOM 682 C CA . LEU A 1 90 ? 0.800 3.900 -4.356 1.00 90.75 90 LEU A CA 1
ATOM 683 C C . LEU A 1 90 ? 0.013 4.460 -5.537 1.00 90.75 90 LEU A C 1
ATOM 685 O O . LEU A 1 90 ? 0.413 4.244 -6.678 1.00 90.75 90 LEU A O 1
ATOM 689 N N . VAL A 1 91 ? -1.058 5.214 -5.279 1.00 90.50 91 VAL A N 1
ATOM 690 C CA . VAL A 1 91 ? -1.859 5.867 -6.331 1.00 90.50 91 VAL A CA 1
ATOM 691 C C . VAL A 1 91 ? -1.000 6.806 -7.184 1.00 90.50 91 VAL A C 1
ATOM 693 O O . VAL A 1 91 ? -1.179 6.898 -8.395 1.00 90.50 91 VAL A O 1
ATOM 696 N N . HIS A 1 92 ? -0.016 7.464 -6.571 1.00 85.25 92 HIS A N 1
ATOM 697 C CA . HIS A 1 92 ? 0.888 8.384 -7.262 1.00 85.25 92 HIS A CA 1
ATOM 698 C C . HIS A 1 92 ? 2.085 7.687 -7.932 1.00 85.25 92 HIS A C 1
ATOM 700 O O . HIS A 1 92 ? 2.987 8.370 -8.420 1.00 85.25 92 HIS A O 1
ATOM 706 N N . GLN A 1 93 ? 2.131 6.350 -7.961 1.00 81.69 93 GLN A N 1
ATOM 707 C CA . GLN A 1 93 ? 3.263 5.597 -8.494 1.00 81.69 93 GLN A CA 1
ATOM 708 C C . GLN A 1 93 ? 3.060 5.237 -9.985 1.00 81.69 93 GLN A C 1
ATOM 710 O O . GLN A 1 93 ? 2.343 4.288 -10.300 1.00 81.69 93 GLN A O 1
ATOM 715 N N . PRO A 1 94 ? 3.746 5.898 -10.942 1.00 75.81 94 PRO A N 1
ATOM 716 C CA . PRO A 1 94 ? 3.501 5.688 -12.376 1.00 75.81 94 PRO A CA 1
ATOM 717 C C . PRO A 1 94 ? 4.028 4.346 -12.913 1.00 75.81 94 PRO A C 1
ATOM 719 O O . PRO A 1 94 ? 3.688 3.935 -14.016 1.00 75.81 94 PRO A O 1
ATOM 722 N N . THR A 1 95 ? 4.886 3.654 -12.159 1.00 81.06 95 THR A N 1
ATOM 723 C CA . THR A 1 95 ? 5.570 2.421 -12.589 1.00 81.06 95 THR A CA 1
ATOM 724 C C . THR A 1 95 ? 4.804 1.136 -12.262 1.00 81.06 95 THR A C 1
ATOM 726 O O . THR A 1 95 ? 5.296 0.040 -12.558 1.00 81.06 95 THR A O 1
ATOM 729 N N . MET A 1 96 ? 3.647 1.256 -11.604 1.00 87.00 96 MET A N 1
ATOM 730 C CA . MET A 1 96 ? 2.812 0.142 -11.147 1.00 87.00 96 MET A CA 1
ATOM 731 C C . MET A 1 96 ? 1.319 0.487 -11.307 1.00 87.00 96 MET A C 1
ATOM 733 O O . MET A 1 96 ? 0.625 0.629 -10.301 1.00 87.00 96 MET A O 1
ATOM 737 N N . PRO A 1 97 ? 0.815 0.642 -12.546 1.00 87.25 97 PRO A N 1
ATOM 738 C CA . PRO A 1 97 ? -0.554 1.103 -12.792 1.00 87.25 97 PRO A CA 1
ATOM 739 C C . PRO A 1 97 ? -1.613 0.191 -12.159 1.00 87.25 97 PRO A C 1
ATOM 741 O O . PRO A 1 97 ? -2.558 0.696 -11.563 1.00 87.25 97 PRO A O 1
ATOM 744 N N . ASP A 1 98 ? -1.413 -1.130 -12.191 1.00 90.31 98 ASP A N 1
ATOM 745 C CA . ASP A 1 98 ? -2.350 -2.090 -11.591 1.00 90.31 98 ASP A CA 1
ATOM 746 C C . ASP A 1 98 ? -2.446 -1.922 -10.066 1.00 90.31 98 ASP A C 1
ATOM 748 O O . ASP A 1 98 ? -3.524 -1.981 -9.482 1.00 90.31 98 ASP A O 1
ATOM 752 N N . VAL A 1 99 ? -1.306 -1.669 -9.412 1.00 90.19 99 VAL A N 1
ATOM 753 C CA . VAL A 1 99 ? -1.244 -1.434 -7.961 1.00 90.19 99 VAL A CA 1
ATOM 754 C C . VAL A 1 99 ? -1.854 -0.080 -7.611 1.00 90.19 99 VAL A C 1
ATOM 756 O O . VAL A 1 99 ? -2.551 0.030 -6.607 1.00 90.19 99 VAL A O 1
ATOM 759 N N . ALA A 1 100 ? -1.602 0.945 -8.428 1.00 91.56 100 ALA A N 1
ATOM 760 C CA . ALA A 1 100 ? -2.162 2.279 -8.246 1.00 91.56 100 ALA A CA 1
ATOM 761 C C . ALA A 1 100 ? -3.692 2.269 -8.373 1.00 91.56 100 ALA A C 1
ATOM 763 O O . ALA A 1 100 ? -4.377 2.865 -7.541 1.00 91.56 100 ALA A O 1
ATOM 764 N N . GLN A 1 101 ? -4.226 1.555 -9.369 1.00 92.50 101 GLN A N 1
ATOM 765 C CA . GLN A 1 101 ? -5.666 1.382 -9.541 1.00 92.50 101 GLN A CA 1
ATOM 766 C C . GLN A 1 101 ? -6.280 0.663 -8.337 1.00 92.50 101 GLN A C 1
ATOM 768 O O . GLN A 1 101 ? -7.225 1.170 -7.738 1.00 92.50 101 GLN A O 1
ATOM 773 N N . GLU A 1 102 ? -5.716 -0.475 -7.934 1.00 92.19 102 GLU A N 1
ATOM 774 C CA . GLU A 1 102 ? -6.225 -1.227 -6.785 1.00 92.19 102 GLU A CA 1
ATOM 775 C C . GLU A 1 102 ? -6.148 -0.405 -5.484 1.00 92.19 102 GLU A C 1
ATOM 777 O O . GLU A 1 102 ? -7.059 -0.442 -4.662 1.00 92.19 102 GLU A O 1
ATOM 782 N N . ALA A 1 103 ? -5.089 0.391 -5.295 1.00 92.44 103 ALA A N 1
ATOM 783 C CA 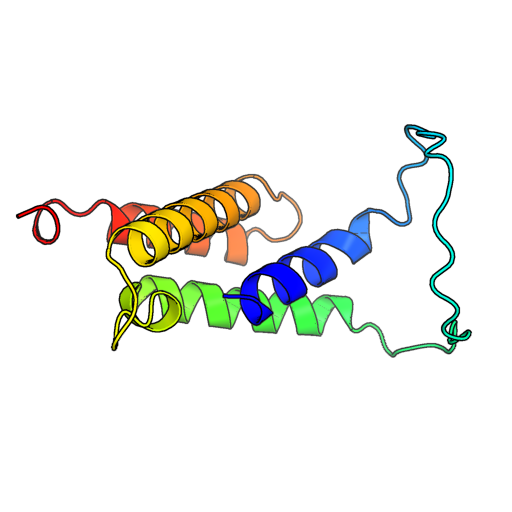. ALA A 1 103 ? -4.955 1.261 -4.128 1.00 92.44 103 ALA A CA 1
ATOM 784 C C . ALA A 1 103 ? -6.027 2.358 -4.098 1.00 92.44 103 ALA A C 1
ATOM 786 O O . ALA A 1 103 ? -6.511 2.712 -3.023 1.00 92.44 103 ALA A O 1
ATOM 787 N N . MET A 1 104 ? -6.424 2.874 -5.262 1.00 92.75 104 MET A N 1
ATOM 788 C CA . MET A 1 104 ? -7.530 3.820 -5.378 1.00 92.75 104 MET A CA 1
ATOM 789 C C . MET A 1 104 ? -8.861 3.164 -4.993 1.00 92.75 104 MET A C 1
ATOM 791 O O . MET A 1 104 ? -9.611 3.739 -4.208 1.00 92.75 104 MET A O 1
ATOM 795 N N . GLU A 1 105 ? -9.134 1.952 -5.481 1.00 91.06 105 GLU A N 1
ATOM 796 C CA . GLU A 1 105 ? -10.337 1.193 -5.113 1.00 91.06 105 GLU A CA 1
ATOM 797 C C . GLU A 1 105 ? -10.366 0.873 -3.609 1.00 91.06 105 GLU A C 1
ATOM 799 O O . GLU A 1 105 ? -11.375 1.105 -2.943 1.00 91.06 105 GLU A O 1
ATOM 804 N N . ALA A 1 106 ? -9.229 0.469 -3.034 1.00 89.50 106 ALA A N 1
ATOM 805 C CA . ALA A 1 106 ? -9.089 0.238 -1.598 1.00 89.50 106 ALA A CA 1
ATOM 806 C C . ALA A 1 106 ? -9.372 1.503 -0.764 1.00 89.50 106 ALA A C 1
ATOM 808 O O . ALA A 1 106 ? -10.026 1.425 0.276 1.00 89.50 106 ALA A O 1
ATOM 809 N N . LEU A 1 107 ? -8.906 2.675 -1.213 1.00 90.75 107 LEU A N 1
ATOM 810 C CA . LEU A 1 107 ? -9.182 3.956 -0.549 1.00 90.75 107 LEU A CA 1
ATOM 811 C C . LEU A 1 107 ? -10.672 4.317 -0.599 1.00 90.75 107 LEU A C 1
ATOM 813 O O . LEU A 1 107 ? -11.216 4.779 0.404 1.00 90.75 107 LEU A O 1
ATOM 817 N N . LEU A 1 108 ? -11.341 4.073 -1.729 1.00 88.19 108 LEU A N 1
ATOM 818 C CA . LEU A 1 108 ? -12.786 4.278 -1.868 1.00 88.19 108 LEU A CA 1
ATOM 819 C C . LEU A 1 108 ? -13.579 3.334 -0.949 1.00 88.19 108 LEU A C 1
ATOM 821 O O . LEU A 1 108 ? -14.502 3.771 -0.259 1.00 88.19 108 LEU A O 1
ATOM 825 N N . ALA A 1 109 ? -13.182 2.061 -0.875 1.00 83.44 109 ALA A N 1
ATOM 826 C CA . ALA A 1 109 ? -13.788 1.074 0.019 1.00 83.44 109 ALA A CA 1
ATOM 827 C C . ALA A 1 109 ? -13.589 1.426 1.506 1.00 83.44 109 ALA A C 1
ATOM 829 O O . ALA A 1 109 ? -14.468 1.177 2.333 1.00 83.44 109 ALA A O 1
ATOM 830 N N . LEU A 1 110 ? -12.455 2.043 1.855 1.00 79.31 110 LEU A N 1
ATOM 831 C CA . LEU A 1 110 ? -12.170 2.506 3.214 1.00 79.31 110 LEU A CA 1
ATOM 832 C C . LEU A 1 110 ? -13.015 3.730 3.614 1.00 79.31 110 LEU A C 1
ATOM 834 O O . LEU A 1 110 ? -13.332 3.889 4.788 1.00 79.31 110 LEU A O 1
ATOM 838 N N . HIS A 1 111 ? -13.395 4.569 2.645 1.00 72.38 111 HIS A N 1
ATOM 839 C CA . HIS A 1 111 ? -14.207 5.779 2.836 1.00 72.38 111 HIS A CA 1
ATOM 840 C C . HIS A 1 111 ? -15.723 5.561 2.677 1.00 72.38 111 HIS A C 1
ATOM 842 O O . HIS A 1 111 ? -16.483 6.531 2.666 1.00 72.38 111 HIS A O 1
ATOM 848 N N . SER A 1 112 ? -16.182 4.314 2.543 1.00 58.97 112 SER A N 1
ATOM 849 C CA . SER A 1 112 ? -17.610 4.027 2.386 1.00 58.97 112 SER A CA 1
ATOM 850 C C . SER A 1 112 ? -18.396 4.414 3.655 1.00 58.97 112 SER A C 1
ATOM 852 O O . SER A 1 112 ? -18.007 4.007 4.754 1.00 58.97 112 SER A O 1
ATOM 854 N N . PRO A 1 113 ? -19.497 5.181 3.528 1.00 50.50 113 PRO A N 1
ATOM 855 C CA . PRO A 1 113 ? -20.235 5.745 4.662 1.00 50.50 113 PRO A CA 1
ATOM 856 C C . PRO A 1 113 ? -20.871 4.694 5.582 1.00 50.50 113 PRO A C 1
ATOM 858 O O . PRO A 1 113 ? -21.088 4.991 6.748 1.00 50.50 113 PRO A O 1
ATOM 861 N N . ASP A 1 114 ? -21.076 3.456 5.120 1.00 51.56 114 ASP A N 1
ATOM 862 C CA . ASP A 1 114 ? -21.590 2.348 5.945 1.00 51.56 114 ASP A CA 1
ATOM 863 C C . ASP A 1 114 ? -20.624 1.880 7.058 1.00 51.56 114 ASP A C 1
ATOM 865 O O . ASP A 1 114 ? -20.993 1.053 7.887 1.00 51.56 114 ASP A O 1
ATOM 869 N N . LYS A 1 115 ? -19.371 2.360 7.081 1.00 50.59 115 LYS A N 1
ATOM 870 C CA . LYS A 1 115 ? -18.373 2.046 8.128 1.00 50.59 115 LYS A CA 1
ATOM 871 C C . LYS A 1 115 ? -18.052 3.235 9.044 1.00 50.59 115 LYS A C 1
ATOM 873 O O . LYS A 1 115 ? -17.147 3.133 9.873 1.00 50.59 115 LYS A O 1
ATOM 878 N N . ILE A 1 116 ? -18.757 4.354 8.873 1.00 44.91 116 ILE A N 1
ATOM 879 C CA . ILE A 1 116 ? -18.627 5.575 9.674 1.00 44.91 116 ILE A CA 1
ATOM 880 C C . ILE A 1 116 ? -19.882 5.691 10.555 1.00 44.91 116 ILE A C 1
ATOM 882 O O . ILE A 1 116 ? -20.719 6.559 10.328 1.00 44.91 116 ILE A O 1
ATOM 886 N N . GLU A 1 117 ? -20.039 4.794 11.529 1.00 37.16 117 GLU A N 1
ATOM 887 C CA . GLU A 1 117 ? -21.072 4.892 12.575 1.00 37.16 117 GLU A CA 1
ATOM 888 C C . GLU A 1 117 ? -20.469 4.619 13.958 1.00 37.16 117 GLU A C 1
ATOM 890 O O . GLU A 1 117 ? -19.694 3.640 14.085 1.00 37.16 117 GLU A O 1
#

pLDDT: mean 70.4, std 19.78, range [31.02, 92.75]

Foldseek 3Di:
DVLLVVLLCLLCVVPVVPDPDDDDDDDDDDDDDDDDPDDDDPCNVVSLVVNLVVLLVCLVPVVVQLVPVPDDPVSSVVSVVVLLVSLVVQLPDPVRPSSNVSSVSSNVSVPDVVPVD

Nearest PDB structures (foldseek):
  1ya0-assembly1_A  TM=3.518E-01  e=3.123E+00  Homo sapiens
  7u7n-assembly1_D  TM=2.481E-01  e=5.682E+00  Homo sapiens

Solvent-accessible surface area (backbone atoms only — not comparable to full-atom values): 7168 Å² total; per-residue (Å²): 91,71,67,56,57,51,33,52,51,52,43,53,48,74,59,59,83,76,58,98,76,76,91,72,93,74,86,83,80,93,77,91,75,80,88,75,95,62,88,67,72,86,53,50,66,56,32,45,54,51,43,39,54,52,39,52,47,37,41,77,38,59,62,72,65,45,63,57,83,91,56,57,70,69,58,42,51,51,48,51,52,54,48,50,53,53,33,56,55,35,49,72,36,87,92,39,60,72,45,13,52,44,23,48,52,25,51,53,61,71,66,40,69,94,75,72,125

Secondary structure (DSSP, 8-state):
-HHHHHHHHHHHHHHHTT-------------------------HHHHHHHHHHHHHHHHH-THHHH--TT--HHHHHHHHHHHHHHHHHHHT-TT-HHHHHHHHHHHHHHT-GGG--